Protein AF-A0A354BQR3-F1 (afdb_monomer)

Secondary structure (DSSP, 8-state):
-HHHHHHHHHHHHHHHTT-HHHHHHIIIIIIIIIHHHHHHHHHHS-------TTSHHHHHHHHHHHHHHHHHHHHTTGGGGS-TT--S---S------S-HHHHHHHHHHHTSHHHHHHHHHHHHHHHHHHHHHH-----S--------------

Solvent-accessible surface area (backbone atoms only — not comparable to full-atom values): 9680 Å² total; per-residue (Å²): 110,72,66,60,56,50,53,51,52,53,26,52,52,26,48,76,70,67,35,56,56,59,22,51,49,42,46,54,47,49,58,51,47,52,44,47,54,49,51,54,52,54,67,71,47,82,76,78,83,76,90,77,85,80,63,60,68,65,53,50,50,65,54,47,53,59,54,52,50,49,52,49,40,61,73,73,53,49,72,81,78,72,57,101,79,71,87,78,76,83,61,99,62,90,64,60,86,60,97,48,62,55,57,56,49,50,53,45,42,69,63,80,37,38,67,63,50,52,52,50,52,51,51,52,52,49,51,52,53,51,52,52,60,72,66,55,74,87,87,80,90,86,82,80,80,74,79,81,69,90,73,75,84,90,132

Nearest PDB structures (foldseek):
  8bef-assembly1_J  TM=6.826E-01  e=4.995E-04  Arabidopsis thaliana
  6qc8-assembly1_D6  TM=6.164E-01  e=1.265E-01  Ovis aries
  6zkd-assembly1_J  TM=5.718E-01  e=2.289E-01  Ovis aries
  6zka-assembly1_J  TM=5.627E-01  e=4.725E-01  Ovis aries

Radius of gyration: 28.33 Å; Cα contacts (8 Å, |Δi|>4): 42; chains: 1; bounding box: 63×41×96 Å

Mean predicted aligned error: 14.12 Å

Foldseek 3Di:
DVVLVVLLVVLVVCVVVVNPVVSVCSCCPVVNPVVVVVVVVVVVDPDDDDPPPDCVVVVVVVVVVVVVVVVVCVVVPVVVPPDPPPPPPPDPPVPDPDPCSPVVVVCCCVPVVVPVVVVVVVVVVVVVVVVVVVPDDPPDDPDPPPPPDDDDDDD

pLDDT: mean 78.99, std 17.26, range [36.78, 98.31]

Sequence (155 aa):
LSLLVMFFHVAGLFVTLHAEFLAAVQIIVYAGAILVLYLFVVMILNVKQDDRYHNQWRIAGFVCIPLMMEAMVLLSGGAETRTAGSQAVLGPSAQAIAPDNTFAIGQTLFSTYLFPFEVASLVLLVAMIGAIVLAKREIGEQDDPSPMVQTKAVE

Structure (mmCIF, N/CA/C/O backbone):
data_AF-A0A354BQR3-F1
#
_entry.id   AF-A0A354BQR3-F1
#
loop_
_atom_site.group_PDB
_atom_site.id
_atom_site.type_symbol
_atom_site.label_atom_id
_atom_site.label_alt_id
_atom_site.label_comp_id
_atom_site.label_asym_id
_atom_site.label_entity_id
_atom_site.label_seq_id
_atom_site.pdbx_PDB_ins_code
_atom_site.Cartn_x
_atom_site.Cartn_y
_atom_site.Cartn_z
_atom_site.occupancy
_atom_site.B_iso_or_equiv
_atom_site.auth_seq_id
_atom_site.auth_comp_id
_atom_site.auth_asym_id
_atom_site.auth_atom_id
_atom_site.pdbx_PDB_model_num
ATOM 1 N N . LEU A 1 1 ? 9.866 -3.496 14.182 1.00 79.44 1 LEU A N 1
ATOM 2 C CA . LEU A 1 1 ? 11.069 -3.105 13.406 1.00 79.44 1 LEU A CA 1
ATOM 3 C C . LEU A 1 1 ? 11.302 -3.995 12.179 1.00 79.44 1 LEU A C 1
ATOM 5 O O . LEU A 1 1 ? 11.372 -3.453 11.089 1.00 79.44 1 LEU A O 1
ATOM 9 N N . SER A 1 2 ? 11.370 -5.330 12.320 1.00 86.38 2 SER A N 1
ATOM 10 C CA . SER A 1 2 ? 11.613 -6.257 11.189 1.00 86.38 2 SER A CA 1
ATOM 11 C C . SER A 1 2 ? 10.656 -6.060 9.992 1.00 86.38 2 SER A C 1
ATOM 13 O O . SER A 1 2 ? 11.105 -6.064 8.850 1.00 86.38 2 SER A O 1
ATOM 15 N N . LEU A 1 3 ? 9.374 -5.754 10.238 1.00 90.06 3 LEU A N 1
ATOM 16 C CA . LEU A 1 3 ? 8.398 -5.430 9.183 1.00 90.06 3 LEU A CA 1
ATOM 17 C C . LEU A 1 3 ? 8.760 -4.189 8.344 1.00 90.06 3 LEU A C 1
ATOM 19 O O . LEU A 1 3 ? 8.603 -4.210 7.127 1.00 90.06 3 LEU A O 1
ATOM 23 N N . LEU A 1 4 ? 9.274 -3.127 8.977 1.00 92.25 4 LEU A N 1
ATOM 24 C CA . LEU A 1 4 ? 9.689 -1.903 8.277 1.00 92.25 4 LEU A CA 1
ATOM 25 C C . LEU A 1 4 ? 10.834 -2.208 7.311 1.00 92.25 4 LEU A C 1
ATOM 27 O O . LEU A 1 4 ? 10.813 -1.783 6.159 1.00 92.25 4 LEU A O 1
ATOM 31 N N . VAL A 1 5 ? 11.808 -2.991 7.781 1.00 93.62 5 VAL A N 1
ATOM 32 C CA . VAL A 1 5 ? 12.962 -3.408 6.981 1.00 93.62 5 VAL A CA 1
ATOM 33 C C . VAL A 1 5 ? 12.509 -4.230 5.772 1.00 93.62 5 VAL A C 1
ATOM 35 O O . VAL A 1 5 ? 12.993 -3.983 4.672 1.00 93.62 5 VAL A O 1
ATOM 38 N N . MET A 1 6 ? 11.541 -5.138 5.942 1.00 93.19 6 MET A N 1
ATOM 39 C CA . MET A 1 6 ? 10.932 -5.897 4.839 1.00 93.19 6 MET A CA 1
ATOM 40 C C . MET A 1 6 ? 10.285 -4.985 3.789 1.00 93.19 6 MET A C 1
ATOM 42 O O . MET A 1 6 ? 10.585 -5.118 2.605 1.00 93.19 6 MET A O 1
ATOM 46 N N . PHE A 1 7 ? 9.458 -4.014 4.192 1.00 93.88 7 PHE A N 1
ATOM 47 C CA . PHE A 1 7 ? 8.848 -3.082 3.234 1.00 93.88 7 PHE A CA 1
ATOM 48 C C . PHE A 1 7 ? 9.874 -2.217 2.501 1.00 93.88 7 PHE A C 1
ATOM 50 O O . PHE A 1 7 ? 9.685 -1.933 1.320 1.00 93.88 7 PHE A O 1
ATOM 57 N N . PHE A 1 8 ? 10.976 -1.852 3.158 1.00 93.75 8 PHE A N 1
ATOM 58 C CA . PHE A 1 8 ? 12.067 -1.126 2.512 1.00 93.75 8 PHE A CA 1
ATOM 59 C C . PHE A 1 8 ? 12.824 -1.993 1.493 1.00 93.75 8 PHE A C 1
ATOM 61 O O . PHE A 1 8 ? 13.150 -1.516 0.411 1.00 93.75 8 PHE A O 1
ATOM 68 N N . HIS A 1 9 ? 13.042 -3.280 1.787 1.00 94.50 9 HIS A N 1
ATOM 69 C CA . HIS A 1 9 ? 13.632 -4.219 0.824 1.00 94.50 9 HIS A CA 1
ATOM 70 C C . HIS A 1 9 ? 12.735 -4.412 -0.403 1.00 94.50 9 HIS A C 1
ATOM 72 O O . HIS A 1 9 ? 13.229 -4.384 -1.527 1.00 94.50 9 HIS A O 1
ATOM 78 N N . VAL A 1 10 ? 11.420 -4.552 -0.205 1.00 95.06 10 VAL A N 1
ATOM 79 C CA . VAL A 1 10 ? 10.453 -4.650 -1.311 1.00 95.06 10 VAL A CA 1
ATOM 80 C C . VAL A 1 10 ? 10.448 -3.368 -2.150 1.00 95.06 10 VAL A C 1
ATOM 82 O O . VAL A 1 10 ? 10.479 -3.444 -3.375 1.00 95.06 10 VAL A O 1
ATOM 85 N N . ALA A 1 11 ? 10.486 -2.190 -1.517 1.00 94.19 11 ALA A N 1
ATOM 86 C CA . ALA A 1 11 ? 10.608 -0.923 -2.238 1.00 94.19 11 ALA A CA 1
ATOM 87 C C . ALA A 1 11 ? 11.916 -0.852 -3.049 1.00 94.19 11 ALA A C 1
ATOM 89 O O . ALA A 1 11 ? 11.890 -0.465 -4.214 1.00 94.19 11 ALA A O 1
ATOM 90 N N . GLY A 1 12 ? 13.041 -1.293 -2.473 1.00 92.88 12 GLY A N 1
ATOM 91 C CA . GLY A 1 12 ? 14.320 -1.402 -3.179 1.00 92.88 12 GLY A CA 1
ATOM 92 C C . GLY A 1 12 ? 14.259 -2.340 -4.388 1.00 92.88 12 GLY A C 1
ATOM 93 O O . GLY A 1 12 ? 14.811 -2.016 -5.436 1.00 92.88 12 GLY A O 1
ATOM 94 N N . LEU A 1 13 ? 13.526 -3.452 -4.284 1.00 91.69 13 LEU A N 1
ATOM 95 C CA . LEU A 1 13 ? 13.292 -4.372 -5.399 1.00 91.69 13 LEU A CA 1
ATOM 96 C C . LEU A 1 13 ? 12.459 -3.725 -6.518 1.00 91.69 13 LEU A C 1
ATOM 98 O O . LEU A 1 13 ? 12.738 -3.935 -7.693 1.00 91.69 13 LEU A O 1
ATOM 102 N N . PHE A 1 14 ? 11.475 -2.885 -6.195 1.00 90.81 14 PHE A N 1
ATOM 103 C CA . PHE A 1 14 ? 10.753 -2.131 -7.226 1.00 90.81 14 PHE A CA 1
ATOM 104 C C . PHE A 1 14 ? 11.637 -1.098 -7.929 1.00 90.81 14 PHE A C 1
ATOM 106 O O . PHE A 1 14 ? 11.517 -0.927 -9.141 1.00 90.81 14 PHE A O 1
ATOM 113 N N . VAL A 1 15 ? 12.572 -0.467 -7.213 1.00 89.81 15 VAL A N 1
ATOM 114 C CA . VAL A 1 15 ? 13.546 0.450 -7.824 1.00 89.81 15 VAL A CA 1
ATOM 115 C C . VAL A 1 15 ? 14.478 -0.290 -8.789 1.00 89.81 15 VAL A C 1
ATOM 117 O O . VAL A 1 15 ? 14.705 0.195 -9.895 1.00 89.81 15 VAL A O 1
ATOM 120 N N . THR A 1 16 ? 14.977 -1.483 -8.441 1.00 88.12 16 THR A N 1
ATOM 121 C CA . THR A 1 16 ? 15.842 -2.257 -9.356 1.00 88.12 16 THR A CA 1
ATOM 122 C C . THR A 1 16 ? 15.100 -2.727 -10.609 1.00 88.12 16 THR A C 1
ATOM 124 O O . THR A 1 16 ? 15.683 -2.773 -11.692 1.00 88.12 16 THR A O 1
ATOM 127 N N . LEU A 1 17 ? 13.796 -2.995 -10.494 1.00 86.88 17 LEU A N 1
ATOM 128 C CA . LEU A 1 17 ? 12.911 -3.319 -11.617 1.00 86.88 17 LEU A CA 1
ATOM 129 C C . LEU A 1 17 ? 12.466 -2.089 -12.435 1.00 86.88 17 LEU A C 1
ATOM 131 O O . LEU A 1 17 ? 11.632 -2.232 -13.325 1.00 86.88 17 LEU A O 1
ATOM 135 N N . HIS A 1 18 ? 13.014 -0.896 -12.168 1.00 85.69 18 HIS A N 1
ATOM 136 C CA . HIS A 1 18 ? 12.628 0.366 -12.815 1.00 85.69 18 HIS A CA 1
ATOM 137 C C . HIS A 1 18 ? 11.137 0.721 -12.628 1.00 85.69 18 HIS A C 1
ATOM 139 O O . HIS A 1 18 ? 10.555 1.440 -13.433 1.00 85.69 18 HIS A O 1
ATOM 145 N N . ALA A 1 19 ? 10.504 0.247 -11.550 1.00 88.62 19 ALA A N 1
ATOM 146 C CA . ALA A 1 19 ? 9.103 0.503 -11.215 1.00 88.62 19 ALA A CA 1
ATOM 147 C C . ALA A 1 19 ? 8.976 1.624 -10.163 1.00 88.62 19 ALA A C 1
ATOM 149 O O . ALA A 1 19 ? 8.539 1.406 -9.030 1.00 88.62 19 ALA A O 1
ATOM 150 N N . GLU A 1 20 ? 9.364 2.844 -10.540 1.00 89.12 20 GLU A N 1
ATOM 151 C CA . GLU A 1 20 ? 9.501 3.992 -9.625 1.00 89.12 20 GLU A CA 1
ATOM 152 C C . GLU A 1 20 ? 8.185 4.388 -8.933 1.00 89.12 20 GLU A C 1
ATOM 154 O O . GLU A 1 20 ? 8.161 4.630 -7.725 1.00 89.12 20 GLU A O 1
ATOM 159 N N . PHE A 1 21 ? 7.069 4.385 -9.670 1.00 90.88 21 PHE A N 1
ATOM 160 C CA . PHE A 1 21 ? 5.746 4.691 -9.115 1.00 90.88 21 PHE A CA 1
ATOM 161 C C . PHE A 1 21 ? 5.339 3.700 -8.011 1.00 90.88 21 PHE A C 1
ATOM 163 O O . PHE A 1 21 ? 4.901 4.103 -6.933 1.00 90.88 21 PHE A O 1
ATOM 170 N N . LEU A 1 22 ? 5.535 2.396 -8.245 1.00 92.44 22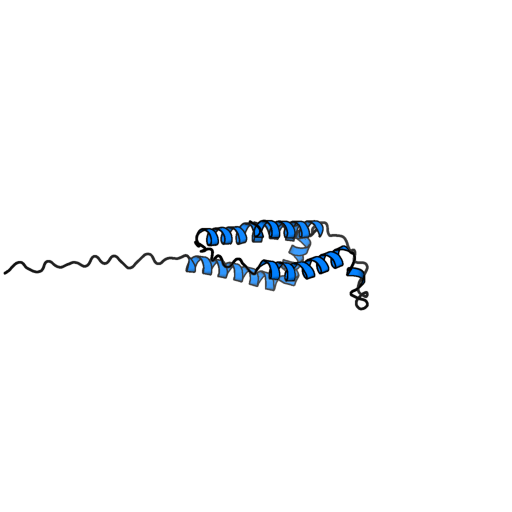 LEU A N 1
ATOM 171 C CA . LEU A 1 22 ? 5.223 1.349 -7.267 1.00 92.44 22 LEU A CA 1
ATOM 172 C C . LEU A 1 22 ? 6.119 1.446 -6.028 1.00 92.44 22 LEU A C 1
ATOM 174 O O . LEU A 1 22 ? 5.628 1.295 -4.910 1.00 92.44 22 LEU A O 1
ATOM 178 N N . ALA A 1 23 ? 7.409 1.746 -6.210 1.00 93.69 23 ALA A N 1
ATOM 179 C CA . ALA A 1 23 ? 8.330 1.970 -5.099 1.00 93.69 23 ALA A CA 1
ATOM 180 C C . ALA A 1 23 ? 7.875 3.141 -4.208 1.00 93.69 23 ALA A C 1
ATOM 182 O O . ALA A 1 23 ? 7.857 3.018 -2.980 1.00 93.69 23 ALA A O 1
ATOM 183 N N . ALA A 1 24 ? 7.443 4.253 -4.811 1.00 93.88 24 ALA A N 1
ATOM 184 C CA . ALA A 1 24 ? 6.930 5.406 -4.075 1.00 93.88 24 ALA A CA 1
ATOM 185 C C . ALA A 1 24 ? 5.638 5.071 -3.306 1.00 93.88 24 ALA A C 1
ATOM 187 O O . ALA A 1 24 ? 5.534 5.368 -2.113 1.00 93.88 24 ALA A O 1
ATOM 188 N N . VAL A 1 25 ? 4.678 4.391 -3.945 1.00 95.00 25 VAL A N 1
ATOM 189 C CA . VAL A 1 25 ? 3.429 3.946 -3.297 1.00 95.00 25 VAL A CA 1
ATOM 190 C C . VAL A 1 25 ? 3.712 2.981 -2.139 1.00 95.00 25 VAL A C 1
ATOM 192 O O . VAL A 1 25 ? 3.079 3.094 -1.086 1.00 95.00 25 VAL A O 1
ATOM 195 N N . GLN A 1 26 ? 4.694 2.083 -2.280 1.00 96.06 26 GLN A N 1
ATOM 196 C CA . GLN A 1 26 ? 5.113 1.164 -1.218 1.00 96.06 26 GLN A CA 1
ATOM 197 C C . GLN A 1 26 ? 5.563 1.922 0.039 1.00 96.06 26 GLN A C 1
ATOM 199 O O . GLN A 1 26 ? 5.180 1.573 1.157 1.00 96.06 26 GLN A O 1
ATOM 204 N N . ILE A 1 27 ? 6.346 2.986 -0.132 1.00 95.75 27 ILE A N 1
ATOM 205 C CA . ILE A 1 27 ? 6.825 3.793 0.992 1.00 95.75 27 ILE A CA 1
ATOM 206 C C . ILE A 1 27 ? 5.680 4.618 1.589 1.00 95.75 27 ILE A C 1
ATOM 208 O O . ILE A 1 27 ? 5.486 4.594 2.802 1.00 95.75 27 ILE A O 1
ATOM 212 N N . ILE A 1 28 ? 4.890 5.311 0.767 1.00 96.12 28 ILE A N 1
ATOM 213 C CA . ILE A 1 28 ? 3.844 6.227 1.247 1.00 96.12 28 ILE A CA 1
ATOM 214 C C . ILE A 1 28 ? 2.706 5.468 1.945 1.00 96.12 28 ILE A C 1
ATOM 216 O O . ILE A 1 28 ? 2.313 5.817 3.057 1.00 96.12 28 ILE A O 1
ATOM 220 N N . VAL A 1 29 ? 2.173 4.417 1.319 1.00 95.69 29 VAL A N 1
ATOM 221 C CA . VAL A 1 29 ? 0.963 3.738 1.804 1.00 95.69 29 VAL A CA 1
ATOM 222 C C . VAL A 1 29 ? 1.305 2.665 2.833 1.00 95.69 29 VAL A C 1
ATOM 224 O O . VAL A 1 29 ? 0.757 2.678 3.936 1.00 95.69 29 VAL A O 1
ATOM 227 N N . TYR A 1 30 ? 2.225 1.749 2.513 1.00 95.69 30 TYR A N 1
ATOM 228 C CA . TYR A 1 30 ? 2.516 0.622 3.403 1.00 95.69 30 TYR A CA 1
ATOM 229 C C . TYR A 1 30 ? 3.405 1.028 4.572 1.00 95.69 30 TYR A C 1
ATOM 231 O O . TYR A 1 30 ? 3.040 0.785 5.723 1.00 95.69 30 TYR A O 1
ATOM 239 N N . ALA A 1 31 ? 4.555 1.652 4.303 1.00 94.31 31 ALA A N 1
ATOM 240 C CA . ALA A 1 31 ? 5.462 2.065 5.373 1.00 94.31 31 ALA A CA 1
ATOM 241 C C . ALA A 1 31 ? 4.984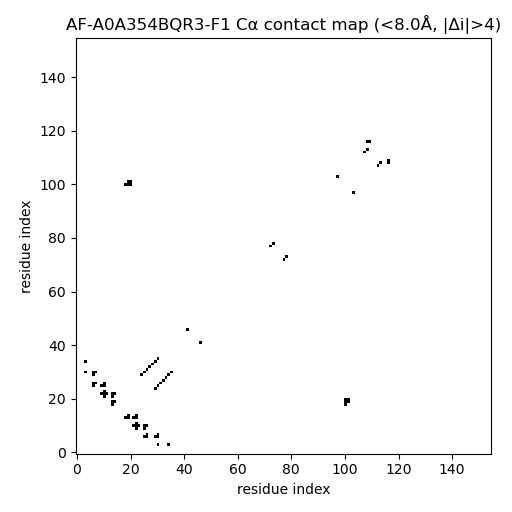 3.340 6.093 1.00 94.31 31 ALA A C 1
ATOM 243 O O . ALA A 1 31 ? 5.162 3.451 7.304 1.00 94.31 31 ALA A O 1
ATOM 244 N N . GLY A 1 32 ? 4.363 4.278 5.373 1.00 93.25 32 GLY A N 1
ATOM 245 C CA . GLY A 1 32 ? 3.925 5.565 5.912 1.00 93.25 32 GLY A CA 1
ATOM 246 C C . GLY A 1 32 ? 2.591 5.510 6.655 1.00 93.25 32 GLY A C 1
ATOM 247 O O . GLY A 1 32 ? 2.524 5.918 7.808 1.00 93.25 32 GLY A O 1
ATOM 248 N N . ALA A 1 33 ? 1.527 5.005 6.026 1.00 95.06 33 ALA A N 1
ATOM 249 C CA . ALA A 1 33 ? 0.188 5.029 6.622 1.00 95.06 33 ALA A CA 1
ATOM 250 C C . ALA A 1 33 ? -0.129 3.759 7.430 1.00 95.06 33 ALA A C 1
ATOM 252 O O . ALA A 1 33 ? -0.394 3.826 8.632 1.00 95.06 33 ALA A O 1
ATOM 253 N N . ILE A 1 34 ? -0.084 2.589 6.786 1.00 94.69 34 ILE A N 1
ATOM 254 C CA . ILE A 1 34 ? -0.563 1.329 7.379 1.00 94.69 34 ILE A CA 1
ATOM 255 C C . ILE A 1 34 ? 0.334 0.892 8.539 1.00 94.69 34 ILE A C 1
ATOM 257 O O . ILE A 1 34 ? -0.164 0.563 9.616 1.00 94.69 34 ILE A O 1
ATOM 261 N N . LEU A 1 35 ? 1.657 0.905 8.345 1.00 95.44 35 LEU A N 1
ATOM 262 C CA . LEU A 1 35 ? 2.601 0.504 9.385 1.00 95.44 35 LEU A CA 1
ATOM 263 C C . LEU A 1 35 ? 2.520 1.431 10.601 1.00 95.44 35 LEU A C 1
ATOM 265 O O . LEU A 1 35 ? 2.528 0.937 11.723 1.00 95.44 35 LEU A O 1
ATOM 269 N N . VAL A 1 36 ? 2.415 2.748 10.408 1.00 93.38 36 VAL A N 1
ATOM 270 C CA . VAL A 1 36 ? 2.321 3.699 11.528 1.00 93.38 36 VAL A CA 1
ATOM 271 C C . VAL A 1 36 ? 1.025 3.496 12.313 1.00 93.38 36 VAL A C 1
ATOM 273 O O . VAL A 1 36 ? 1.074 3.427 13.542 1.00 93.38 36 VAL A O 1
ATOM 276 N N . LEU A 1 37 ? -0.110 3.300 11.630 1.00 93.88 37 LEU A N 1
ATOM 277 C CA . LEU A 1 37 ? -1.375 2.947 12.282 1.00 93.88 37 LEU A CA 1
ATOM 278 C C . LEU A 1 37 ? -1.250 1.636 13.075 1.00 93.88 37 LEU A C 1
ATOM 280 O O . LEU A 1 37 ? -1.665 1.564 14.230 1.00 93.88 37 LEU A O 1
ATOM 284 N N . TYR A 1 38 ? -0.632 0.612 12.485 1.00 92.44 38 TYR A N 1
ATOM 285 C CA . TYR A 1 38 ? -0.403 -0.668 13.151 1.00 92.44 38 TYR A CA 1
ATOM 286 C C . TYR A 1 38 ? 0.488 -0.527 14.392 1.00 92.44 38 TYR A C 1
ATOM 288 O O . TYR A 1 38 ? 0.179 -1.090 15.441 1.00 92.44 38 TYR A O 1
ATOM 296 N N . LEU A 1 39 ? 1.572 0.249 14.306 1.00 92.38 39 LEU A N 1
ATOM 297 C CA . LEU A 1 39 ? 2.459 0.505 15.442 1.00 92.38 39 LEU A CA 1
ATOM 298 C C . LEU A 1 39 ? 1.730 1.230 16.575 1.00 92.38 39 LEU A C 1
ATOM 300 O O . LEU A 1 39 ? 1.938 0.882 17.734 1.00 92.38 39 LEU A O 1
ATOM 304 N N . PHE A 1 40 ? 0.846 2.177 16.257 1.00 92.50 40 PHE A N 1
ATOM 305 C CA . PHE A 1 40 ? 0.017 2.842 17.260 1.00 92.50 40 PHE A CA 1
ATOM 306 C C . PHE A 1 40 ? -0.898 1.847 17.988 1.00 92.50 40 PHE A C 1
ATOM 308 O O . PHE A 1 40 ? -0.948 1.828 19.217 1.00 92.50 40 PHE A O 1
ATOM 315 N N . VAL A 1 41 ? -1.559 0.962 17.238 1.00 92.12 41 VAL A N 1
ATOM 316 C CA . VAL A 1 41 ? -2.439 -0.075 17.795 1.00 92.12 41 VAL A CA 1
ATOM 317 C C . VAL A 1 41 ? -1.665 -1.059 18.677 1.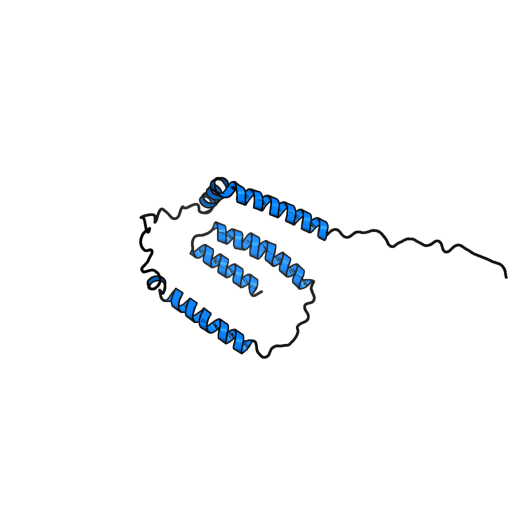00 92.12 41 VAL A C 1
ATOM 319 O O . VAL A 1 41 ? -2.079 -1.321 19.803 1.00 92.12 41 VAL A O 1
ATOM 322 N N . VAL A 1 42 ? -0.526 -1.578 18.210 1.00 90.44 42 VAL A N 1
ATOM 323 C CA . VAL A 1 42 ? 0.295 -2.528 18.982 1.00 90.44 42 VAL A CA 1
ATOM 324 C C . VAL A 1 42 ? 0.930 -1.877 20.208 1.00 90.44 42 VAL A C 1
ATOM 326 O O . VAL A 1 42 ? 1.128 -2.553 21.206 1.00 90.44 42 VAL A O 1
ATOM 329 N N . MET A 1 43 ? 1.231 -0.577 20.173 1.00 90.69 43 MET A N 1
ATOM 330 C CA . MET A 1 43 ? 1.742 0.131 21.348 1.00 90.69 43 MET A CA 1
ATOM 331 C C . MET A 1 43 ? 0.681 0.249 22.450 1.00 90.69 43 MET A C 1
ATOM 333 O O . MET A 1 43 ? 1.005 0.127 23.629 1.00 90.69 43 MET A O 1
ATOM 337 N N . ILE A 1 44 ? -0.579 0.489 22.076 1.00 92.62 44 ILE A N 1
ATOM 338 C CA . ILE A 1 44 ? -1.695 0.580 23.029 1.00 92.62 44 ILE A CA 1
ATOM 339 C C . ILE A 1 44 ? -2.084 -0.806 23.554 1.00 92.62 44 ILE A C 1
ATOM 341 O O . ILE A 1 44 ? -2.436 -0.959 24.725 1.00 92.62 44 ILE A O 1
ATOM 345 N N . LEU A 1 45 ? -2.019 -1.828 22.702 1.00 90.56 45 LEU A N 1
ATOM 346 C CA . LEU A 1 45 ? -2.270 -3.205 23.101 1.00 90.56 45 LEU A CA 1
ATOM 347 C C . LEU A 1 45 ? -1.076 -3.740 23.892 1.00 90.56 45 LEU A C 1
ATOM 349 O O . LEU A 1 45 ? -0.034 -4.066 23.335 1.00 90.56 45 LEU A O 1
ATOM 353 N N . ASN A 1 46 ? -1.238 -3.891 25.205 1.00 82.69 46 ASN A N 1
ATOM 354 C CA . ASN A 1 46 ? -0.224 -4.536 26.033 1.00 82.69 46 ASN A CA 1
ATOM 355 C C . ASN A 1 46 ? -0.179 -6.050 25.743 1.00 82.69 46 ASN A C 1
ATOM 357 O O . ASN A 1 46 ? -0.863 -6.849 26.388 1.00 82.69 46 ASN A O 1
ATOM 361 N N . VAL A 1 47 ? 0.586 -6.433 24.717 1.00 78.19 47 VAL A N 1
ATOM 362 C CA . VAL A 1 47 ? 0.782 -7.824 24.298 1.00 78.19 47 VAL A CA 1
ATOM 363 C C . VAL A 1 47 ? 1.555 -8.562 25.388 1.00 78.19 47 VAL A C 1
ATOM 365 O O . VAL A 1 47 ? 2.754 -8.356 25.569 1.00 78.19 47 VAL A O 1
ATOM 368 N N . LYS A 1 48 ? 0.871 -9.453 26.114 1.00 76.06 48 LYS A N 1
ATOM 369 C CA . LYS A 1 48 ? 1.520 -10.374 27.052 1.00 76.06 48 LYS A CA 1
ATOM 370 C C . LYS A 1 48 ? 2.410 -11.338 26.267 1.00 76.06 48 LYS A C 1
ATOM 372 O O . LYS A 1 48 ? 1.925 -12.047 25.387 1.00 76.06 48 LYS A O 1
ATOM 377 N N . GLN A 1 49 ? 3.702 -11.352 26.585 1.00 68.69 49 GLN A N 1
ATOM 378 C CA . GLN A 1 49 ? 4.627 -12.364 26.085 1.00 68.69 49 GLN A CA 1
ATOM 379 C C . GLN A 1 49 ? 4.316 -13.692 26.770 1.00 68.69 49 GLN A C 1
ATOM 381 O O . GLN A 1 49 ? 4.410 -13.809 27.988 1.00 68.69 49 GLN A O 1
ATOM 386 N N . ASP A 1 50 ? 3.898 -14.668 25.972 1.00 69.31 50 ASP A N 1
ATOM 387 C CA . ASP A 1 50 ? 3.756 -16.051 26.404 1.00 69.31 50 ASP A CA 1
ATOM 388 C C . ASP A 1 50 ? 5.049 -16.776 26.001 1.00 69.31 50 ASP A C 1
ATOM 390 O O . ASP A 1 50 ? 5.314 -16.992 24.813 1.00 69.31 50 ASP A O 1
ATOM 394 N N . ASP A 1 51 ? 5.901 -17.084 26.981 1.00 63.72 51 ASP A N 1
ATOM 395 C CA . ASP A 1 51 ? 7.230 -17.673 26.779 1.00 63.72 51 ASP A CA 1
ATOM 396 C C . ASP A 1 51 ? 7.138 -19.172 26.443 1.00 63.72 51 ASP A C 1
ATOM 398 O O . ASP A 1 51 ? 7.631 -20.048 27.152 1.00 63.72 51 ASP A O 1
ATOM 402 N N . ARG A 1 52 ? 6.521 -19.501 25.303 1.00 62.31 52 ARG A N 1
ATOM 403 C CA . ARG A 1 52 ? 6.528 -20.854 24.715 1.00 62.31 52 ARG A CA 1
ATOM 404 C C . ARG A 1 52 ? 7.628 -20.995 23.661 1.00 62.31 52 ARG A C 1
ATOM 406 O O . ARG A 1 52 ? 7.420 -21.481 22.548 1.00 62.31 52 ARG A O 1
ATOM 413 N N . TYR A 1 53 ? 8.832 -20.567 24.027 1.00 59.53 53 TYR A N 1
ATOM 414 C CA . TYR A 1 53 ? 10.004 -20.502 23.157 1.00 59.53 53 TYR A CA 1
ATOM 415 C C . TYR A 1 53 ? 10.854 -21.772 23.283 1.00 59.53 53 TYR A C 1
ATOM 417 O O . TYR A 1 53 ? 11.896 -21.765 23.929 1.00 59.53 53 TYR A O 1
ATOM 425 N N . HIS A 1 54 ? 10.401 -22.903 22.728 1.00 61.84 54 HIS A N 1
ATOM 426 C CA . HIS A 1 54 ? 11.237 -24.121 22.731 1.00 61.84 54 HIS A CA 1
ATOM 427 C C . HIS A 1 54 ? 11.203 -24.980 21.460 1.00 61.84 54 HIS A C 1
ATOM 429 O O . HIS A 1 54 ? 12.093 -25.803 21.283 1.00 61.84 54 HIS A O 1
ATOM 435 N N . ASN A 1 55 ? 10.261 -24.778 20.525 1.00 61.59 55 ASN A N 1
ATOM 436 C CA . ASN A 1 55 ? 10.218 -25.582 19.286 1.00 61.59 55 ASN A CA 1
ATOM 437 C C . ASN A 1 55 ? 10.247 -24.772 17.974 1.00 61.59 55 ASN A C 1
ATOM 439 O O . ASN A 1 55 ? 10.176 -25.350 16.890 1.00 61.59 55 ASN A O 1
ATOM 443 N N . GLN A 1 56 ? 10.387 -23.443 18.036 1.00 65.56 56 GLN A N 1
ATOM 444 C CA . GLN A 1 56 ? 10.428 -22.606 16.829 1.00 65.56 56 GLN A CA 1
ATOM 445 C C . GLN A 1 56 ? 11.707 -22.788 16.003 1.00 65.56 56 GLN A C 1
ATOM 447 O O . GLN A 1 56 ? 11.634 -22.647 14.790 1.00 65.56 56 GLN A O 1
ATOM 452 N N . TRP A 1 57 ? 12.848 -23.174 16.593 1.00 70.81 57 TRP A N 1
ATOM 453 C CA . TRP A 1 57 ? 14.098 -23.362 15.833 1.00 70.81 57 TRP A CA 1
ATOM 454 C C . TRP A 1 57 ? 13.974 -24.468 14.776 1.00 70.81 57 TRP A C 1
ATOM 456 O O . TRP A 1 57 ? 14.409 -24.299 13.639 1.00 70.81 57 TRP A O 1
ATOM 466 N N . ARG A 1 58 ? 13.340 -25.601 15.114 1.00 73.25 58 ARG A N 1
ATOM 467 C CA . ARG A 1 58 ? 13.167 -26.728 14.176 1.00 73.25 58 ARG A CA 1
ATOM 468 C C . ARG A 1 58 ? 12.257 -26.349 13.008 1.00 73.25 58 ARG A C 1
ATOM 470 O O . ARG A 1 58 ? 12.529 -26.721 11.872 1.00 73.25 58 ARG A O 1
ATOM 477 N N . ILE A 1 59 ? 11.217 -25.568 13.293 1.00 75.19 59 ILE A N 1
ATOM 478 C CA . ILE A 1 59 ? 10.276 -25.055 12.292 1.00 75.19 59 ILE A CA 1
ATOM 479 C C . ILE A 1 59 ? 10.953 -23.979 11.432 1.00 75.19 59 ILE A C 1
ATOM 481 O O . ILE A 1 59 ? 10.848 -24.022 10.212 1.00 75.19 59 ILE A O 1
ATOM 485 N N . ALA A 1 60 ? 11.718 -23.070 12.041 1.00 75.56 60 ALA A N 1
ATOM 486 C CA . ALA A 1 60 ? 12.485 -22.048 11.335 1.00 75.56 60 ALA A CA 1
ATOM 487 C C . ALA A 1 60 ? 13.508 -22.673 10.376 1.00 75.56 60 ALA A C 1
ATOM 489 O O . ALA A 1 60 ? 13.607 -22.244 9.232 1.00 75.56 60 ALA A O 1
ATOM 490 N N . GLY A 1 61 ? 14.206 -23.736 10.796 1.00 76.88 61 GLY A N 1
ATOM 491 C CA . GLY A 1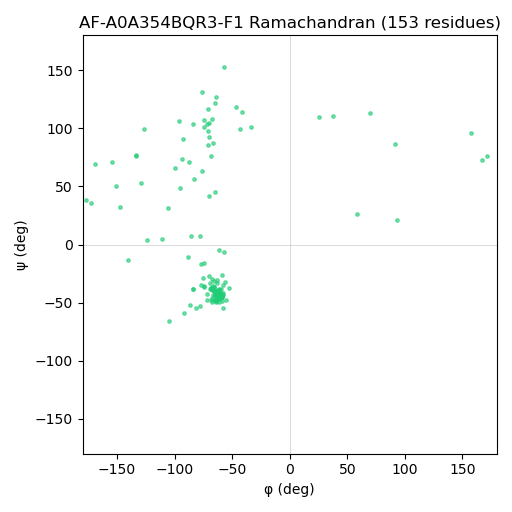 61 ? 15.101 -24.499 9.923 1.00 76.88 61 GLY A CA 1
ATOM 492 C C . GLY A 1 61 ? 14.362 -25.167 8.761 1.00 76.88 61 GLY A C 1
ATOM 493 O O . GLY A 1 61 ? 14.783 -25.041 7.615 1.00 76.88 61 GLY A O 1
ATOM 494 N N . PHE A 1 62 ? 13.227 -25.817 9.033 1.00 81.94 62 PHE A N 1
ATOM 495 C CA . PHE A 1 62 ? 12.423 -26.473 7.997 1.00 81.94 62 PHE A CA 1
ATOM 496 C C . PHE A 1 62 ? 11.854 -25.491 6.961 1.00 81.94 62 PHE A C 1
ATOM 498 O O . PHE A 1 62 ? 11.708 -25.861 5.803 1.00 81.94 62 PHE A O 1
ATOM 505 N N . VAL A 1 63 ? 11.565 -24.244 7.349 1.00 82.12 63 VAL A N 1
ATOM 506 C CA . VAL A 1 63 ? 11.075 -23.196 6.435 1.00 82.12 63 VAL A CA 1
ATOM 507 C C . VAL A 1 63 ? 12.223 -22.486 5.706 1.00 82.12 63 VAL A C 1
ATOM 509 O O . VAL A 1 63 ? 12.106 -22.213 4.515 1.00 82.12 63 VAL A O 1
ATOM 512 N N . CYS A 1 64 ? 13.356 -22.226 6.368 1.00 81.75 64 CYS A N 1
ATOM 513 C CA . CYS A 1 64 ? 14.495 -21.548 5.739 1.00 81.75 64 CYS A CA 1
ATOM 514 C C . CYS A 1 64 ? 15.187 -22.395 4.666 1.00 81.75 64 CYS A C 1
ATOM 516 O O . CYS A 1 64 ? 15.609 -21.843 3.657 1.00 81.75 64 CYS A O 1
ATOM 518 N N . ILE A 1 65 ? 15.313 -23.714 4.853 1.00 84.44 65 ILE A N 1
ATOM 519 C CA . ILE A 1 65 ? 16.004 -24.596 3.894 1.00 84.44 65 ILE A CA 1
ATOM 520 C C . ILE A 1 65 ? 15.380 -24.547 2.485 1.00 84.44 65 ILE A C 1
ATOM 522 O O . ILE A 1 65 ? 16.115 -24.257 1.539 1.00 84.44 65 ILE A O 1
ATOM 526 N N . PRO A 1 66 ? 14.066 -24.793 2.293 1.00 84.56 66 PRO A N 1
ATOM 527 C CA . PRO A 1 66 ? 13.461 -24.729 0.966 1.00 84.56 66 PRO A CA 1
ATOM 528 C C . PRO A 1 66 ? 13.483 -23.308 0.399 1.00 84.56 66 PRO A C 1
ATOM 530 O O . PRO A 1 66 ? 13.745 -23.147 -0.786 1.00 84.56 66 PRO A O 1
ATOM 533 N N . LEU A 1 67 ? 13.293 -22.284 1.236 1.00 83.44 67 LEU A N 1
ATOM 534 C CA . LEU A 1 67 ? 13.280 -20.887 0.797 1.00 83.44 67 LEU A CA 1
ATOM 535 C C . LEU A 1 67 ? 14.664 -20.423 0.314 1.00 83.44 67 LEU A C 1
ATOM 537 O O . LEU A 1 67 ? 14.781 -19.716 -0.682 1.00 83.44 67 LEU A O 1
ATOM 541 N N . MET A 1 68 ? 15.727 -20.870 0.983 1.00 82.94 68 MET A N 1
ATOM 542 C CA . MET A 1 68 ? 17.108 -20.585 0.596 1.00 82.94 68 MET A CA 1
ATOM 543 C C . MET A 1 68 ? 17.533 -21.393 -0.634 1.00 82.94 68 MET A C 1
ATOM 545 O O . MET A 1 68 ? 18.240 -20.866 -1.489 1.00 82.94 68 MET A O 1
ATOM 549 N N . MET A 1 69 ? 17.060 -22.639 -0.765 1.00 83.69 69 MET A N 1
ATOM 550 C CA . MET A 1 69 ? 17.219 -23.427 -1.992 1.00 83.69 69 MET A CA 1
ATOM 551 C C . MET A 1 69 ? 16.522 -22.759 -3.178 1.00 83.69 69 MET A C 1
ATOM 553 O O . MET A 1 69 ? 17.130 -22.616 -4.232 1.00 83.69 69 MET A O 1
ATOM 557 N N . GLU A 1 70 ? 15.279 -22.307 -3.009 1.00 79.81 70 GLU A N 1
ATOM 558 C CA . GLU A 1 70 ? 14.532 -21.602 -4.051 1.00 79.81 70 GLU A CA 1
ATOM 559 C C . GLU A 1 70 ? 15.227 -20.293 -4.440 1.00 79.81 70 GLU A C 1
ATOM 561 O O . GLU A 1 70 ? 15.478 -20.063 -5.621 1.00 79.81 70 GLU A O 1
ATOM 566 N N . ALA A 1 71 ? 15.643 -19.483 -3.462 1.00 81.44 71 ALA A N 1
ATOM 567 C CA . ALA A 1 71 ? 16.408 -18.266 -3.715 1.00 81.44 71 ALA A CA 1
ATOM 568 C C . ALA A 1 71 ? 17.714 -18.555 -4.476 1.00 81.44 71 ALA A C 1
ATOM 570 O O . ALA A 1 71 ? 18.049 -17.845 -5.421 1.00 81.44 71 ALA A O 1
ATOM 571 N N . MET A 1 72 ? 18.432 -19.624 -4.119 1.00 81.56 72 MET A N 1
ATOM 572 C CA . MET A 1 72 ? 19.672 -20.022 -4.789 1.00 81.56 72 MET A CA 1
ATOM 573 C C . MET A 1 72 ? 19.430 -20.520 -6.220 1.00 81.56 72 MET A C 1
ATOM 575 O O . MET A 1 72 ? 20.209 -20.192 -7.114 1.00 81.56 72 MET A O 1
ATOM 579 N N . VAL A 1 73 ? 18.339 -21.249 -6.475 1.00 82.75 73 VAL A N 1
ATOM 580 C CA . VAL A 1 73 ? 17.918 -21.655 -7.829 1.00 82.75 73 VAL A CA 1
ATOM 581 C C . VAL A 1 73 ? 17.549 -20.434 -8.675 1.00 82.75 73 VAL A C 1
ATOM 583 O O . VAL A 1 73 ? 17.973 -20.339 -9.825 1.00 82.75 73 VAL A O 1
ATOM 586 N N . LEU A 1 74 ? 16.817 -19.468 -8.113 1.00 77.25 74 LEU A N 1
ATOM 587 C CA . LEU A 1 74 ? 16.459 -18.228 -8.810 1.00 77.25 74 LEU A CA 1
ATOM 588 C C . LEU A 1 74 ? 17.701 -17.386 -9.149 1.00 77.25 74 LEU A C 1
ATOM 590 O O . LEU A 1 74 ? 17.799 -16.862 -10.256 1.00 77.25 74 LEU A O 1
ATOM 594 N N . LEU A 1 75 ? 18.672 -17.306 -8.234 1.00 73.56 75 LEU A N 1
ATOM 595 C CA . LEU A 1 75 ? 19.915 -16.543 -8.411 1.00 73.56 75 LEU A CA 1
ATOM 596 C C . LEU A 1 75 ? 20.935 -17.223 -9.341 1.00 73.56 75 LEU A C 1
ATOM 598 O O . LEU A 1 75 ? 21.721 -16.531 -9.982 1.00 73.56 75 LEU A O 1
ATOM 602 N N . SER A 1 76 ? 20.937 -18.557 -9.434 1.00 77.25 76 SER A N 1
ATOM 603 C CA . SER A 1 76 ? 21.876 -19.326 -10.276 1.00 77.25 76 SER A CA 1
ATOM 604 C C . SER A 1 76 ? 21.431 -19.491 -11.735 1.00 77.25 76 SER A C 1
ATOM 606 O O . SER A 1 76 ? 22.089 -20.197 -12.496 1.00 77.25 76 SER A O 1
ATOM 608 N N . GLY A 1 77 ? 20.348 -18.825 -12.153 1.00 61.47 77 GLY A N 1
ATOM 609 C CA . GLY A 1 77 ? 19.849 -18.889 -13.530 1.00 61.47 77 GLY A CA 1
ATOM 610 C C . GLY A 1 77 ? 18.771 -19.952 -13.766 1.00 61.47 77 GLY A C 1
ATOM 611 O O . GLY A 1 77 ? 18.522 -20.330 -14.907 1.00 61.47 77 GLY A O 1
ATOM 612 N N . GLY A 1 78 ? 18.071 -20.411 -12.721 1.00 53.31 78 GLY A N 1
ATOM 613 C CA . GLY A 1 78 ? 16.954 -21.364 -12.819 1.00 53.31 78 GLY A CA 1
ATOM 614 C C . GLY A 1 78 ? 15.784 -20.929 -13.720 1.00 53.31 78 GLY A C 1
ATOM 615 O O . GLY A 1 78 ? 14.906 -21.744 -14.003 1.00 53.31 78 GLY A O 1
ATOM 616 N N . ALA A 1 79 ? 15.789 -19.693 -14.231 1.00 53.22 79 ALA A N 1
ATOM 617 C CA . ALA A 1 79 ? 14.910 -19.256 -15.315 1.00 53.22 79 ALA A CA 1
ATOM 618 C C . ALA A 1 79 ? 15.083 -20.083 -16.609 1.00 53.22 79 ALA A C 1
ATOM 620 O O . ALA A 1 79 ? 14.121 -20.247 -17.354 1.00 53.22 79 ALA A O 1
ATOM 621 N N . GLU A 1 80 ? 16.254 -20.682 -16.848 1.00 54.78 80 GLU A N 1
ATOM 622 C CA . GLU A 1 80 ? 16.517 -21.471 -18.063 1.00 54.78 80 GLU A CA 1
ATOM 623 C C . GLU A 1 80 ? 15.821 -22.852 -18.061 1.00 54.78 80 GLU A C 1
ATOM 625 O O . GLU A 1 80 ? 15.689 -23.480 -19.107 1.00 54.78 80 GLU A O 1
ATOM 630 N N . THR A 1 81 ? 15.337 -23.358 -16.913 1.00 53.69 81 THR A N 1
ATOM 631 C CA . THR A 1 81 ? 14.818 -24.747 -16.814 1.00 53.69 81 THR A CA 1
ATOM 632 C C . THR A 1 81 ? 13.309 -24.876 -16.609 1.00 53.69 81 THR A C 1
ATOM 634 O O . THR A 1 81 ? 12.793 -25.991 -16.519 1.00 53.69 81 THR A O 1
ATOM 637 N N . ARG A 1 82 ? 12.550 -23.773 -16.621 1.00 55.47 82 ARG A N 1
ATOM 638 C CA . ARG A 1 82 ? 11.078 -23.822 -16.626 1.00 55.47 82 ARG A CA 1
ATOM 639 C C . ARG A 1 82 ? 10.480 -22.876 -17.658 1.00 55.47 82 ARG A C 1
ATOM 641 O O . ARG A 1 82 ? 9.961 -21.828 -17.307 1.00 55.47 82 ARG A O 1
ATOM 648 N N . THR A 1 83 ? 10.530 -23.284 -18.927 1.00 47.25 83 THR A N 1
ATOM 649 C CA . THR A 1 83 ? 9.402 -23.248 -19.890 1.00 47.25 83 THR A CA 1
ATOM 650 C C . THR A 1 83 ? 9.884 -23.601 -21.304 1.00 47.25 83 THR A C 1
ATOM 652 O O . THR A 1 83 ? 9.927 -22.774 -22.209 1.00 47.25 83 THR A O 1
ATOM 655 N N . ALA A 1 84 ? 10.119 -24.892 -21.554 1.00 49.12 84 ALA A N 1
ATOM 656 C CA . ALA A 1 84 ? 10.084 -25.471 -22.905 1.00 49.12 84 ALA A CA 1
ATOM 657 C C . ALA A 1 84 ? 8.637 -25.530 -23.465 1.00 49.12 84 ALA A C 1
ATOM 659 O O . ALA A 1 84 ? 8.206 -26.529 -24.031 1.00 49.12 84 ALA A O 1
ATOM 660 N N . GLY A 1 85 ? 7.852 -24.470 -23.253 1.00 46.19 85 GLY A N 1
ATOM 661 C CA . GLY A 1 85 ? 6.416 -24.443 -23.527 1.00 46.19 85 GLY A CA 1
ATOM 662 C C . GLY A 1 85 ? 5.758 -23.091 -23.264 1.00 46.19 85 GLY A C 1
ATOM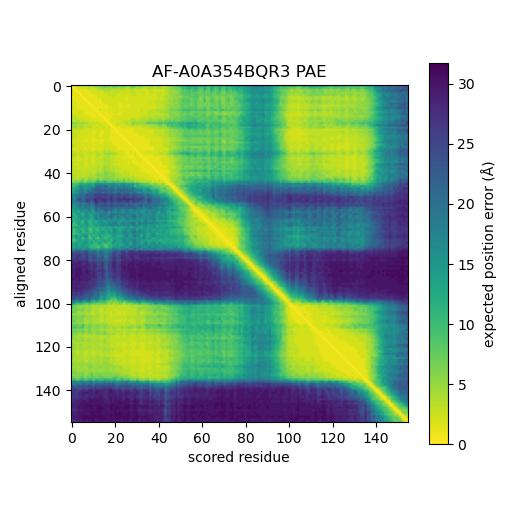 663 O O . GLY A 1 85 ? 4.672 -23.059 -22.710 1.00 46.19 85 GLY A O 1
ATOM 664 N N . SER A 1 86 ? 6.438 -21.985 -23.584 1.00 46.69 86 SER A N 1
ATOM 665 C CA . SER A 1 86 ? 5.823 -20.691 -23.951 1.00 46.69 86 SER A CA 1
ATOM 666 C C . SER A 1 86 ? 6.892 -19.689 -24.428 1.00 46.69 86 SER A C 1
ATOM 668 O O . SER A 1 86 ? 6.793 -18.487 -24.191 1.00 46.69 86 SER A O 1
ATOM 670 N N . GLN A 1 87 ? 7.927 -20.155 -25.134 1.00 47.41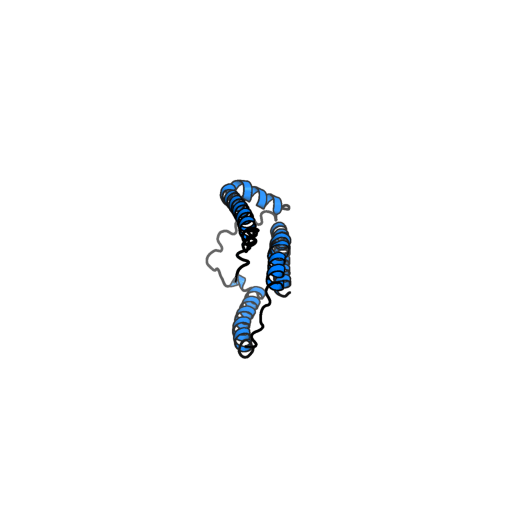 87 GLN A N 1
ATOM 671 C CA . GLN A 1 87 ? 8.831 -19.273 -25.882 1.00 47.41 87 GLN A CA 1
ATOM 672 C C . GLN A 1 87 ? 8.230 -18.929 -27.251 1.00 47.41 87 GLN A C 1
ATOM 674 O O . GLN A 1 87 ? 8.810 -19.215 -28.293 1.00 47.41 87 GLN A O 1
ATOM 679 N N . ALA A 1 88 ? 7.017 -18.375 -27.256 1.00 47.69 88 ALA A N 1
ATOM 680 C CA . ALA A 1 88 ? 6.328 -18.020 -28.493 1.00 47.69 88 ALA A CA 1
ATOM 681 C C . ALA A 1 88 ? 5.430 -16.781 -28.372 1.00 47.69 88 ALA A C 1
ATOM 683 O O . ALA A 1 88 ? 4.436 -16.711 -29.072 1.00 47.69 88 ALA A O 1
ATOM 684 N N . VAL A 1 89 ? 5.773 -15.798 -27.527 1.00 45.78 89 VAL A N 1
ATOM 685 C CA . VAL A 1 89 ? 5.412 -14.376 -27.743 1.00 45.78 89 VAL A CA 1
ATOM 686 C C . VAL A 1 89 ? 6.483 -13.477 -27.100 1.00 45.78 89 VAL A C 1
ATOM 688 O O . VAL A 1 89 ? 6.190 -12.568 -26.334 1.00 45.78 89 VAL A O 1
ATOM 691 N N . LEU A 1 90 ? 7.762 -13.719 -27.391 1.00 48.41 90 LEU A N 1
ATOM 692 C CA . LEU A 1 90 ? 8.741 -12.630 -27.343 1.00 48.41 90 LEU A CA 1
ATOM 693 C C . LEU A 1 90 ? 8.717 -11.978 -28.724 1.00 48.41 90 LEU A C 1
ATOM 695 O O . LEU A 1 90 ? 9.609 -12.163 -29.547 1.00 48.41 90 LEU A O 1
ATOM 699 N N . GLY A 1 91 ? 7.621 -11.266 -29.004 1.00 36.78 91 GLY A N 1
ATOM 700 C CA . GLY A 1 91 ? 7.656 -10.259 -30.054 1.00 36.78 91 GLY A CA 1
ATOM 701 C C . GLY A 1 91 ? 8.768 -9.258 -29.719 1.00 36.78 91 GLY A C 1
ATOM 702 O O . GLY A 1 91 ? 9.096 -9.097 -28.540 1.00 36.78 91 GLY A O 1
ATOM 703 N N . PRO A 1 92 ? 9.379 -8.589 -30.708 1.00 48.31 92 PRO A N 1
ATOM 704 C CA . PRO A 1 92 ? 10.311 -7.501 -30.454 1.00 48.31 92 PRO A CA 1
ATOM 705 C C . PRO A 1 92 ? 9.545 -6.305 -29.872 1.00 48.31 92 PRO A C 1
ATOM 707 O O . PRO A 1 92 ? 9.260 -5.313 -30.533 1.00 48.31 92 PRO A O 1
ATOM 710 N N . SER A 1 93 ? 9.197 -6.428 -28.599 1.00 47.03 93 SER A N 1
ATOM 711 C CA . SER A 1 93 ? 8.778 -5.363 -27.715 1.00 47.03 93 SER A CA 1
ATOM 712 C C . SER A 1 93 ? 9.605 -5.449 -26.434 1.00 47.03 93 SER A C 1
ATOM 714 O O . SER A 1 93 ? 9.093 -5.324 -25.329 1.00 47.03 93 SER A O 1
ATOM 716 N N . ALA A 1 94 ? 10.930 -5.471 -26.603 1.00 45.84 94 ALA A N 1
ATOM 717 C CA . ALA A 1 94 ? 11.788 -4.551 -25.853 1.00 45.84 94 ALA A CA 1
ATOM 718 C C . ALA A 1 94 ? 11.470 -3.094 -26.280 1.00 45.84 94 ALA A C 1
ATOM 720 O O . ALA A 1 94 ? 12.350 -2.308 -26.623 1.00 45.84 94 ALA A O 1
ATOM 721 N N . GLN A 1 95 ? 10.176 -2.769 -26.368 1.00 45.81 95 GLN A N 1
ATOM 722 C CA . GLN A 1 95 ? 9.656 -1.452 -26.658 1.00 45.81 95 GLN A CA 1
ATOM 723 C C . GLN A 1 95 ? 9.937 -0.675 -25.394 1.00 45.81 95 GLN A C 1
ATOM 725 O O . GLN A 1 95 ? 9.306 -0.938 -24.379 1.00 45.81 95 GLN A O 1
ATOM 730 N N . ALA A 1 96 ? 10.976 0.153 -25.496 1.00 48.50 96 ALA A N 1
ATOM 731 C CA . ALA A 1 96 ? 11.328 1.268 -24.642 1.00 48.50 96 ALA A CA 1
ATOM 732 C C . ALA A 1 96 ? 10.782 1.147 -23.219 1.00 48.50 96 ALA A C 1
ATOM 734 O O . ALA A 1 96 ? 9.589 1.341 -23.002 1.00 48.50 96 ALA A O 1
ATOM 735 N N . ILE A 1 97 ? 11.682 0.924 -22.254 1.00 55.47 97 ILE A N 1
ATOM 736 C CA . ILE A 1 97 ? 11.482 1.396 -20.879 1.00 55.47 97 ILE A CA 1
ATOM 737 C C . ILE A 1 97 ? 10.953 2.821 -21.027 1.00 55.47 97 ILE A C 1
ATOM 739 O O . ILE A 1 97 ? 11.700 3.723 -21.415 1.00 55.47 97 ILE A O 1
ATOM 743 N N . ALA A 1 98 ? 9.635 2.981 -20.904 1.00 53.00 98 ALA A N 1
ATOM 744 C CA . ALA A 1 98 ? 9.010 4.253 -21.167 1.00 53.00 98 ALA A CA 1
ATOM 745 C C . ALA A 1 98 ? 9.583 5.1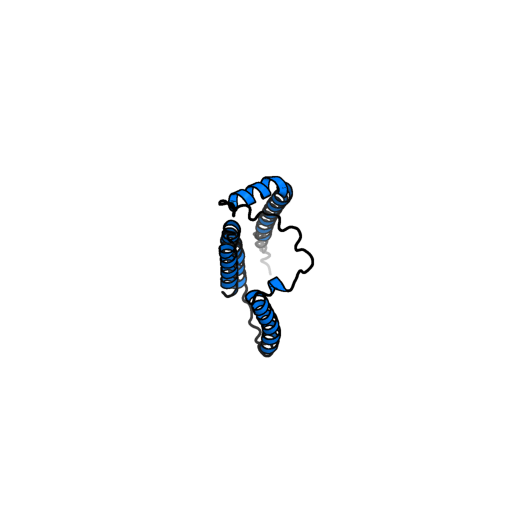76 -20.093 1.00 53.00 98 ALA A C 1
ATOM 747 O O . ALA A 1 98 ? 9.529 4.815 -18.916 1.00 53.00 98 ALA A O 1
ATOM 748 N N . PRO A 1 99 ? 10.159 6.332 -20.457 1.00 58.94 99 PRO A N 1
ATOM 749 C CA . PRO A 1 99 ? 10.793 7.220 -19.487 1.00 58.94 99 PRO A CA 1
ATOM 750 C C . PRO A 1 99 ? 9.812 7.749 -18.426 1.00 58.94 99 PRO A C 1
ATOM 752 O O . PRO A 1 99 ? 10.237 8.416 -17.493 1.00 58.94 99 PRO A O 1
ATOM 755 N N . ASP A 1 100 ? 8.516 7.442 -18.550 1.00 70.38 100 ASP A N 1
ATOM 756 C CA . ASP A 1 100 ? 7.470 7.856 -17.629 1.00 70.38 100 ASP A CA 1
ATOM 757 C C . ASP A 1 100 ? 6.530 6.688 -17.257 1.00 70.38 100 ASP A C 1
ATOM 759 O O . ASP A 1 100 ? 5.399 6.561 -17.740 1.00 70.38 100 ASP A O 1
ATOM 763 N N . ASN A 1 101 ? 7.014 5.798 -16.379 1.00 81.00 101 ASN A N 1
ATOM 764 C CA . ASN A 1 101 ? 6.220 4.707 -15.791 1.00 81.00 101 ASN A CA 1
ATOM 765 C C . ASN A 1 101 ? 4.956 5.221 -15.080 1.00 81.00 101 ASN A C 1
ATOM 767 O O . ASN A 1 101 ? 3.923 4.548 -15.063 1.00 81.00 101 ASN A O 1
ATOM 771 N N . THR A 1 102 ? 5.030 6.419 -14.499 1.00 87.62 102 THR A N 1
ATOM 772 C CA . THR A 1 102 ? 3.913 7.050 -13.789 1.00 87.62 102 THR A CA 1
ATOM 773 C C . THR A 1 102 ? 2.799 7.419 -14.763 1.00 87.62 102 THR A C 1
ATOM 775 O O . THR A 1 102 ? 1.634 7.099 -14.515 1.00 87.62 102 THR A O 1
ATOM 778 N N . PHE A 1 103 ? 3.147 8.027 -15.899 1.00 88.19 103 PHE A N 1
ATOM 779 C CA . PHE A 1 103 ? 2.181 8.376 -16.937 1.00 88.19 103 PHE A CA 1
ATOM 780 C C . PHE A 1 103 ? 1.504 7.144 -17.547 1.00 88.19 103 PHE A C 1
ATOM 782 O O . PHE A 1 103 ? 0.280 7.127 -17.682 1.00 88.19 103 PHE A O 1
ATOM 789 N N . ALA A 1 104 ? 2.265 6.089 -17.855 1.00 88.56 104 ALA A N 1
ATOM 790 C CA . ALA A 1 104 ? 1.719 4.857 -18.430 1.00 88.56 104 ALA A CA 1
ATOM 791 C C . ALA A 1 104 ? 0.711 4.164 -17.494 1.00 88.56 104 ALA A C 1
ATOM 793 O O . ALA A 1 104 ? -0.366 3.734 -17.929 1.00 88.56 104 ALA A O 1
ATOM 794 N N . ILE A 1 105 ? 1.025 4.101 -16.193 1.00 89.06 105 ILE A N 1
ATOM 795 C CA . ILE A 1 105 ? 0.096 3.575 -15.188 1.00 89.06 105 ILE A CA 1
ATOM 796 C C . ILE A 1 105 ? -1.132 4.475 -15.087 1.00 89.06 105 ILE A C 1
ATOM 798 O O . ILE A 1 105 ? -2.244 3.961 -15.169 1.00 89.06 105 ILE A O 1
ATOM 802 N N . GLY A 1 106 ? -0.960 5.796 -14.990 1.00 89.25 106 GLY A N 1
ATOM 803 C CA . GLY A 1 106 ? -2.074 6.744 -14.936 1.00 89.25 106 GLY A CA 1
ATOM 804 C C . GLY A 1 106 ? -3.029 6.607 -16.127 1.00 89.25 106 GLY A C 1
ATOM 805 O O . GLY A 1 106 ? -4.238 6.483 -15.937 1.00 89.25 106 GLY A O 1
ATOM 806 N N . GLN A 1 107 ? -2.499 6.538 -17.350 1.00 91.81 107 GLN A N 1
ATOM 807 C CA . GLN A 1 107 ? -3.300 6.352 -18.561 1.00 91.81 107 GLN A CA 1
ATOM 808 C C . GLN A 1 107 ? -4.110 5.051 -18.514 1.00 91.81 107 GLN A C 1
ATOM 810 O O . GLN A 1 107 ? -5.301 5.041 -18.821 1.00 91.81 107 GLN A O 1
ATOM 815 N N . THR A 1 108 ? -3.479 3.956 -18.096 1.00 91.50 108 THR A N 1
ATOM 816 C CA . THR A 1 108 ? -4.124 2.640 -18.024 1.00 91.50 108 THR A CA 1
ATOM 817 C C . THR A 1 108 ? -5.209 2.602 -16.945 1.00 91.50 108 THR A C 1
ATOM 819 O O . THR A 1 108 ? -6.279 2.027 -17.156 1.00 91.50 108 THR A O 1
ATOM 822 N N . LEU A 1 109 ? -4.964 3.268 -15.814 1.00 90.75 109 LEU A N 1
ATOM 823 C CA . LEU A 1 109 ? -5.880 3.362 -14.679 1.00 90.75 109 LEU A CA 1
ATOM 824 C C . LEU A 1 109 ? -7.143 4.157 -15.042 1.00 90.75 109 LEU A C 1
ATOM 826 O O . LEU A 1 109 ? -8.251 3.713 -14.757 1.00 90.75 109 LEU A O 1
ATOM 830 N N . PHE A 1 110 ? -6.989 5.283 -15.743 1.00 91.12 110 PHE A N 1
ATOM 831 C CA . PHE A 1 110 ? -8.111 6.144 -16.133 1.00 91.12 110 PHE A CA 1
ATOM 832 C C . PHE A 1 110 ? -8.774 5.777 -17.466 1.00 91.12 110 PHE A C 1
ATOM 834 O O . PHE A 1 110 ? -9.838 6.311 -17.771 1.00 91.12 110 PHE A O 1
ATOM 841 N N . SER A 1 111 ? -8.186 4.879 -18.261 1.00 92.50 111 SER A N 1
ATOM 842 C CA . SER A 1 111 ? -8.770 4.432 -19.530 1.00 92.50 111 SER A CA 1
ATOM 843 C C . SER A 1 111 ? -9.359 3.026 -19.418 1.00 92.50 111 SER A C 1
ATOM 845 O O . SER A 1 111 ? -10.575 2.859 -19.483 1.00 92.50 111 SER A O 1
ATOM 847 N N . THR A 1 112 ? -8.519 2.015 -19.189 1.00 92.81 112 THR A N 1
ATOM 848 C CA . THR A 1 112 ? -8.940 0.605 -19.179 1.00 92.81 112 THR A CA 1
ATOM 849 C C . THR A 1 112 ? -9.520 0.185 -17.828 1.00 92.81 112 THR A C 1
ATOM 851 O O . THR A 1 112 ? -10.497 -0.559 -17.781 1.00 92.81 112 THR A O 1
ATOM 854 N N . TYR A 1 113 ? -8.944 0.667 -16.721 1.00 94.00 113 TYR A N 1
ATOM 855 C CA . TYR A 1 113 ? -9.316 0.264 -15.356 1.00 94.00 113 TYR A CA 1
ATOM 856 C C . TYR A 1 113 ? -10.122 1.327 -14.594 1.00 94.00 113 TYR A C 1
ATOM 858 O O . TYR A 1 113 ? -10.074 1.385 -13.363 1.00 94.00 113 TYR A O 1
ATOM 866 N N . LEU A 1 114 ? -10.920 2.119 -15.314 1.00 95.38 114 LEU A N 1
ATOM 867 C CA . LEU A 1 114 ? -11.755 3.168 -14.724 1.00 95.38 114 LEU A CA 1
ATOM 868 C C . LEU A 1 114 ? -12.734 2.588 -13.689 1.00 95.38 114 LEU A C 1
ATOM 870 O O . LEU A 1 114 ? -12.844 3.099 -12.579 1.00 95.38 114 LEU A O 1
ATOM 874 N N . PHE A 1 115 ? -13.389 1.470 -14.011 1.00 96.31 115 PHE A N 1
ATOM 875 C CA . PHE A 1 115 ? -14.376 0.865 -13.114 1.00 96.31 115 PHE A CA 1
ATOM 876 C C . PHE A 1 115 ? -13.765 0.368 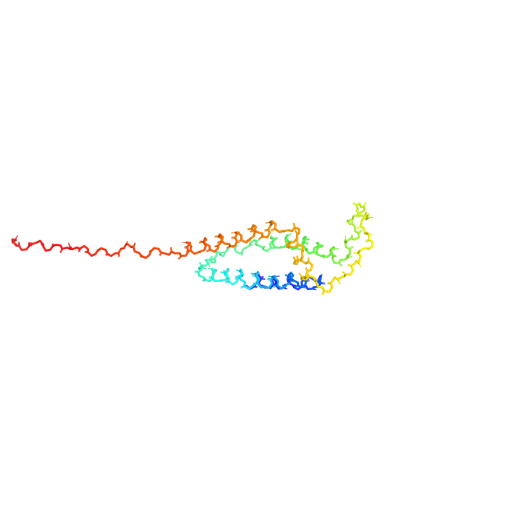-11.782 1.00 96.31 115 PHE A C 1
ATOM 878 O O . PHE A 1 115 ? -14.260 0.752 -10.723 1.00 96.31 115 PHE A O 1
ATOM 885 N N . PRO A 1 116 ? -12.656 -0.406 -11.764 1.00 95.44 116 PRO A N 1
ATOM 886 C CA . PRO A 1 116 ? -11.956 -0.730 -10.516 1.00 95.44 116 PRO A CA 1
ATOM 887 C C . PRO A 1 116 ? -11.481 0.488 -9.716 1.00 95.44 116 PRO A C 1
ATOM 889 O O . PRO A 1 116 ? -11.506 0.447 -8.486 1.00 95.44 116 PRO A O 1
ATOM 892 N N . PHE A 1 117 ? -11.064 1.568 -10.382 1.00 95.31 117 PHE A N 1
ATOM 893 C CA . PHE A 1 117 ? -10.675 2.808 -9.707 1.00 95.31 117 PHE A CA 1
ATOM 894 C C . PHE A 1 117 ? -11.845 3.458 -8.971 1.00 95.31 117 PHE A C 1
ATOM 896 O O . PHE A 1 117 ? -11.706 3.872 -7.818 1.00 95.31 117 PHE A O 1
ATOM 903 N N . GLU A 1 118 ? -13.016 3.493 -9.603 1.00 96.81 118 GLU A N 1
ATOM 904 C CA . GLU A 1 118 ? -14.230 4.013 -8.983 1.00 96.81 118 GLU A CA 1
ATOM 905 C C . GLU A 1 118 ? -14.621 3.179 -7.755 1.00 96.81 118 GLU A C 1
ATOM 907 O O . GLU A 1 118 ? -14.837 3.731 -6.672 1.00 96.81 118 GLU A O 1
ATOM 912 N N . VAL A 1 119 ? -14.583 1.846 -7.869 1.00 98.12 119 VAL A N 1
ATOM 913 C CA . VAL A 1 119 ? -14.814 0.934 -6.736 1.00 98.12 119 VAL A CA 1
ATOM 914 C C . VAL A 1 119 ? -13.814 1.186 -5.605 1.00 98.12 119 VAL A C 1
ATOM 916 O O . VAL A 1 119 ? -14.213 1.250 -4.444 1.00 98.12 119 VAL A O 1
ATOM 919 N N . ALA A 1 120 ? -12.530 1.386 -5.912 1.00 96.88 120 ALA A N 1
ATOM 920 C CA . ALA A 1 120 ? -11.526 1.703 -4.899 1.00 96.88 120 ALA A CA 1
ATOM 921 C C . ALA A 1 120 ? -11.836 3.023 -4.170 1.00 96.88 120 ALA A C 1
ATOM 923 O O . ALA A 1 120 ? -11.685 3.098 -2.950 1.00 96.88 120 ALA A O 1
ATOM 924 N N . SER A 1 121 ? -12.329 4.044 -4.880 1.00 97.25 121 SER A N 1
ATOM 925 C CA . SER A 1 121 ? -12.722 5.314 -4.257 1.00 97.25 121 SER A CA 1
ATOM 926 C C . SER A 1 121 ? -13.919 5.154 -3.308 1.00 97.25 121 SER A C 1
ATOM 928 O O . SER A 1 121 ? -13.899 5.690 -2.198 1.00 97.25 121 SER A O 1
ATOM 930 N N . LEU A 1 122 ? -14.909 4.331 -3.678 1.00 98.31 122 LEU A N 1
ATOM 931 C CA . LEU A 1 122 ? -16.024 3.968 -2.799 1.00 98.31 122 LEU A CA 1
ATOM 932 C C . LEU A 1 122 ? -15.554 3.171 -1.578 1.00 98.31 122 LEU A C 1
ATOM 934 O O . LEU A 1 122 ? -16.016 3.428 -0.469 1.00 98.31 122 LEU A O 1
ATOM 938 N N . VAL A 1 123 ? -14.604 2.247 -1.745 1.00 98.00 123 VAL A N 1
ATOM 939 C CA . VAL A 1 123 ? -14.015 1.498 -0.623 1.00 98.00 123 VAL A CA 1
ATOM 940 C C . VAL A 1 123 ? -13.318 2.443 0.357 1.00 98.00 123 VAL A C 1
ATOM 942 O O . VAL A 1 123 ? -13.516 2.309 1.563 1.00 98.00 123 VAL A O 1
ATOM 945 N N . LEU A 1 124 ? -12.557 3.429 -0.130 1.00 96.75 124 LEU A N 1
ATOM 946 C CA . LEU A 1 124 ? -11.918 4.436 0.726 1.00 96.75 124 LEU A CA 1
ATOM 947 C C . LEU A 1 124 ? -12.943 5.316 1.452 1.00 96.75 124 LEU A C 1
ATOM 949 O O . LEU A 1 124 ? -12.773 5.599 2.640 1.00 96.75 124 LEU A O 1
ATOM 953 N N . LEU A 1 125 ? -14.025 5.708 0.774 1.00 98.31 125 LEU A N 1
ATOM 954 C CA . LEU A 1 125 ? -15.125 6.456 1.383 1.00 98.31 125 LEU A CA 1
ATOM 955 C C . LEU A 1 125 ? -15.786 5.653 2.512 1.00 98.31 125 LEU A C 1
ATOM 957 O O . LEU A 1 125 ? -15.944 6.156 3.625 1.00 98.31 125 LEU A O 1
ATOM 961 N N . VAL A 1 126 ? -16.131 4.391 2.249 1.00 98.25 126 VAL A N 1
ATOM 962 C CA . VAL A 1 126 ? -16.740 3.497 3.242 1.00 98.25 126 VAL A CA 1
ATOM 963 C C . VAL A 1 126 ? -15.783 3.239 4.406 1.00 98.25 126 VAL A C 1
ATOM 965 O O . VAL A 1 126 ? -16.216 3.266 5.555 1.00 98.25 126 VAL A O 1
ATOM 968 N N . ALA A 1 127 ? -14.487 3.053 4.146 1.00 97.31 127 ALA A N 1
ATOM 969 C CA . ALA A 1 127 ? -13.478 2.889 5.189 1.00 97.31 127 ALA A CA 1
ATOM 970 C C . ALA A 1 127 ? -13.381 4.124 6.100 1.00 97.31 127 ALA A C 1
ATOM 972 O O . ALA A 1 127 ? -13.314 3.977 7.319 1.00 97.31 127 ALA A O 1
ATOM 973 N N . MET A 1 128 ? -13.431 5.335 5.533 1.00 97.00 128 MET A N 1
ATOM 974 C CA . MET A 1 128 ? -13.431 6.583 6.303 1.00 97.00 128 MET A CA 1
ATOM 975 C C . MET A 1 128 ? -14.679 6.705 7.184 1.00 97.00 128 MET A C 1
ATOM 977 O O . MET A 1 128 ? -14.559 6.965 8.381 1.00 97.00 128 MET A O 1
ATOM 981 N N . ILE A 1 129 ? -15.869 6.473 6.619 1.00 97.62 129 ILE A N 1
ATOM 982 C CA . ILE A 1 129 ? -17.129 6.492 7.378 1.00 97.62 129 ILE A CA 1
ATOM 983 C C . ILE A 1 129 ? -17.089 5.434 8.487 1.00 97.62 129 ILE A C 1
ATOM 985 O O . ILE A 1 129 ? -17.409 5.736 9.636 1.00 97.62 129 ILE A O 1
ATOM 989 N N . GLY A 1 130 ? -16.640 4.217 8.170 1.00 96.69 130 GLY A N 1
ATOM 990 C CA . GLY A 1 130 ? -16.501 3.120 9.125 1.00 96.69 130 GLY A CA 1
ATOM 991 C C . GLY A 1 130 ? -15.555 3.457 10.278 1.00 96.69 130 GLY A C 1
ATOM 992 O O . GLY A 1 130 ? -15.902 3.230 11.436 1.00 96.69 130 GLY A O 1
ATOM 993 N N . ALA A 1 131 ? -14.403 4.066 9.988 1.00 95.00 131 ALA A N 1
ATOM 994 C CA . ALA A 1 131 ? -13.461 4.513 11.009 1.00 95.00 131 ALA A CA 1
ATOM 995 C C . ALA A 1 131 ? -14.064 5.594 11.924 1.00 95.00 131 ALA A C 1
ATOM 997 O O . ALA A 1 131 ? -13.916 5.509 13.142 1.00 95.00 131 ALA A O 1
ATOM 998 N N . ILE A 1 132 ? -14.781 6.578 11.365 1.00 95.38 132 ILE A N 1
ATOM 999 C CA . ILE A 1 132 ? -15.422 7.656 12.139 1.00 95.38 132 ILE A CA 1
ATOM 1000 C C . ILE A 1 132 ? -16.530 7.106 13.040 1.00 95.38 132 ILE A C 1
ATOM 1002 O O . ILE A 1 132 ? -16.575 7.437 14.223 1.00 95.38 132 ILE A O 1
ATOM 1006 N N . VAL A 1 133 ? -17.418 6.264 12.501 1.00 95.62 133 VAL A N 1
ATOM 1007 C CA . VAL A 1 133 ? -18.526 5.676 13.268 1.00 95.62 133 VAL A CA 1
ATOM 1008 C C . VAL A 1 133 ? -17.993 4.800 14.399 1.00 95.62 133 VAL A C 1
ATOM 1010 O O . VAL A 1 133 ? -18.483 4.910 15.518 1.00 95.62 133 VAL A O 1
ATOM 1013 N N . LEU A 1 134 ? -16.956 3.994 14.143 1.00 92.81 134 LEU A N 1
ATOM 1014 C CA . LEU A 1 134 ? -16.350 3.133 15.160 1.00 92.81 134 LEU A CA 1
ATOM 1015 C C . LEU A 1 134 ? -15.601 3.927 16.242 1.00 92.81 134 LEU A C 1
ATOM 1017 O O . LEU A 1 134 ? -15.580 3.521 17.402 1.00 92.81 134 LEU A O 1
ATOM 1021 N N . ALA A 1 135 ? -14.995 5.061 15.884 1.00 92.06 135 ALA A N 1
ATOM 1022 C CA . ALA A 1 135 ? -14.301 5.930 16.832 1.00 92.06 135 ALA A CA 1
ATOM 1023 C C . ALA A 1 135 ? -15.254 6.796 17.679 1.00 92.06 135 ALA A C 1
ATOM 1025 O O . ALA A 1 135 ? -14.842 7.339 18.709 1.00 92.06 135 ALA A O 1
ATOM 1026 N N . LYS A 1 136 ? -16.520 6.949 17.267 1.00 89.56 136 LYS A N 1
ATOM 1027 C CA . LYS A 1 136 ? -17.500 7.789 17.960 1.00 89.56 136 LYS A CA 1
ATOM 1028 C C . LYS A 1 136 ? -17.969 7.103 19.249 1.00 89.56 136 LYS A C 1
ATOM 1030 O O . LYS A 1 136 ? -18.824 6.226 19.221 1.00 89.56 136 LYS A O 1
ATOM 1035 N N . ARG A 1 137 ? -17.432 7.525 20.397 1.00 79.62 137 ARG A N 1
ATOM 1036 C CA . ARG A 1 137 ? -17.961 7.145 21.719 1.00 79.62 137 ARG A CA 1
ATOM 1037 C C . ARG A 1 137 ? -19.228 7.942 22.021 1.00 79.62 137 ARG A C 1
ATOM 1039 O O . ARG A 1 137 ? -19.225 9.166 21.896 1.00 79.62 137 ARG A O 1
ATOM 1046 N N . GLU A 1 138 ? -20.283 7.260 22.450 1.00 70.44 138 GLU A N 1
ATOM 1047 C CA . GLU A 1 138 ? -21.465 7.898 23.030 1.00 70.44 138 GLU A CA 1
ATOM 1048 C C . GLU A 1 138 ? -21.077 8.469 24.398 1.00 70.44 138 GLU A C 1
ATOM 1050 O O . GLU A 1 138 ? -20.827 7.745 25.361 1.00 70.44 138 GLU A O 1
ATOM 1055 N N . ILE A 1 139 ? -20.916 9.789 24.453 1.00 61.97 139 ILE A N 1
ATOM 1056 C CA . ILE A 1 139 ? -20.745 10.526 25.702 1.00 61.97 139 ILE A CA 1
ATOM 1057 C C . ILE A 1 139 ? -22.145 10.964 26.118 1.00 61.97 139 ILE A C 1
ATOM 1059 O O . ILE A 1 139 ? -22.612 12.020 25.701 1.00 61.97 139 ILE A O 1
ATOM 1063 N N . GLY A 1 140 ? -22.822 10.131 26.900 1.00 61.16 140 GLY A N 1
ATOM 1064 C CA . GLY A 1 140 ? -24.092 10.502 27.509 1.00 61.16 140 GLY A CA 1
ATOM 1065 C C . GLY A 1 140 ? -24.924 9.290 27.877 1.00 61.16 140 GLY A C 1
ATOM 1066 O O . GLY A 1 140 ? -25.591 8.762 27.012 1.00 61.16 140 GLY A O 1
ATOM 1067 N N . GLU A 1 141 ? -24.832 8.865 29.140 1.00 62.28 141 GLU A N 1
ATOM 1068 C CA . GLU A 1 141 ? -25.937 8.362 29.983 1.00 62.28 141 GLU A CA 1
ATOM 1069 C C . GLU A 1 141 ? -25.354 7.678 31.222 1.00 62.28 141 GLU A C 1
ATOM 1071 O O . GLU A 1 141 ? -25.324 6.457 31.342 1.00 62.28 141 GLU A O 1
ATOM 1076 N N . GLN A 1 142 ? -24.830 8.495 32.139 1.00 59.59 142 GLN A N 1
ATOM 1077 C CA . GLN A 1 142 ? -24.671 8.153 33.555 1.00 59.59 142 GLN A CA 1
ATOM 1078 C C . GLN A 1 142 ? -24.298 9.420 34.330 1.00 59.59 142 GLN A C 1
ATOM 1080 O O . GLN A 1 142 ? -23.168 9.595 34.768 1.00 59.59 142 GLN A O 1
ATOM 1085 N N . ASP A 1 143 ? -25.254 10.338 34.436 1.00 59.56 143 ASP A N 1
ATOM 1086 C CA . ASP A 1 143 ? -25.329 11.240 35.585 1.00 59.56 143 ASP A CA 1
ATOM 1087 C C . ASP A 1 143 ? -26.793 11.674 35.733 1.00 59.56 143 ASP A C 1
ATOM 1089 O O . ASP A 1 143 ? -27.190 12.775 35.362 1.00 59.56 143 ASP A O 1
ATOM 1093 N N . ASP A 1 144 ? -27.637 10.730 36.158 1.00 59.72 144 ASP A N 1
ATOM 1094 C CA . ASP A 1 144 ? -28.905 11.080 36.792 1.00 59.72 144 ASP A CA 1
ATOM 1095 C C . ASP A 1 144 ? -28.585 11.329 38.271 1.00 59.72 144 ASP A C 1
ATOM 1097 O O . ASP A 1 144 ? -28.336 10.364 39.006 1.00 59.72 144 ASP A O 1
ATOM 1101 N N . PRO A 1 145 ? -28.525 12.588 38.743 1.00 63.41 145 PRO A N 1
ATOM 1102 C CA . PRO A 1 145 ? -28.475 12.839 40.165 1.00 63.41 145 PRO A CA 1
ATOM 1103 C C . PRO A 1 145 ? -29.852 12.474 40.710 1.00 63.41 145 PRO A C 1
ATOM 1105 O O . PRO A 1 145 ? -30.762 13.301 40.728 1.00 63.41 145 PRO A O 1
ATOM 1108 N N . SER A 1 146 ? -30.008 11.224 41.155 1.00 66.31 146 SER A N 1
ATOM 1109 C CA . SER A 1 146 ? -31.180 10.804 41.916 1.00 66.31 146 SER A CA 1
ATOM 1110 C C . SER A 1 146 ? -31.452 11.853 42.999 1.00 66.31 146 SER A C 1
ATOM 1112 O O . SER A 1 146 ? -30.604 12.044 43.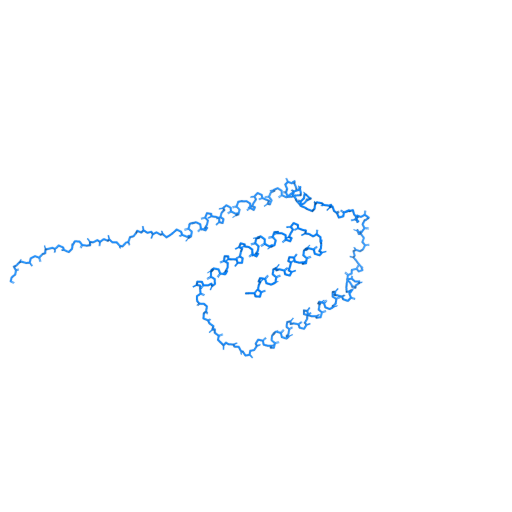881 1.00 66.31 146 SER A O 1
ATOM 1114 N N . PRO A 1 147 ? -32.613 12.533 42.993 1.00 63.25 147 PRO A N 1
ATOM 1115 C CA . PRO A 1 147 ? -33.008 13.316 44.137 1.00 63.25 147 PRO A CA 1
ATOM 1116 C C . PRO A 1 147 ? -33.358 12.293 45.213 1.00 63.25 147 PRO A C 1
ATOM 1118 O O . PRO A 1 147 ? -34.452 11.730 45.223 1.00 63.25 147 PRO A O 1
ATOM 1121 N N . MET A 1 148 ? -32.420 12.009 46.119 1.00 60.69 148 MET A N 1
ATOM 1122 C CA . MET A 1 148 ? -32.771 11.395 47.393 1.00 60.69 148 MET A CA 1
ATOM 1123 C C . MET A 1 148 ? -33.583 12.424 48.171 1.00 60.69 148 MET A C 1
ATOM 1125 O O . MET A 1 148 ? -33.079 13.271 48.905 1.00 60.69 148 MET A O 1
ATOM 1129 N N . VAL A 1 149 ? -34.880 12.353 47.889 1.00 63.38 149 VAL A N 1
ATOM 1130 C CA . VAL A 1 149 ? -35.993 12.979 48.569 1.00 63.38 149 VAL A CA 1
ATOM 1131 C C . VAL A 1 149 ? -35.770 12.874 50.072 1.00 63.38 149 VAL A C 1
ATOM 1133 O O . VAL A 1 149 ? -35.811 11.794 50.660 1.00 63.38 149 VAL A O 1
ATOM 1136 N N . GLN A 1 150 ? -35.576 14.044 50.674 1.00 57.12 150 GLN A N 1
ATOM 1137 C CA . GLN A 1 150 ? -35.957 14.374 52.041 1.00 57.12 150 GLN A CA 1
ATOM 1138 C C . GLN A 1 150 ? -37.248 13.626 52.413 1.00 57.12 150 GLN A C 1
ATOM 1140 O O . GLN A 1 150 ? -38.345 14.019 52.026 1.00 57.12 150 GLN A O 1
ATOM 1145 N N . THR A 1 151 ? -37.128 12.530 53.154 1.00 58.19 151 THR A N 1
ATOM 1146 C CA . THR A 1 151 ? -38.264 11.880 53.806 1.00 58.19 151 THR A CA 1
ATOM 1147 C C . THR A 1 151 ? -37.918 11.742 55.279 1.00 58.19 151 THR A C 1
ATOM 1149 O O . THR A 1 151 ? -37.215 10.814 55.653 1.00 58.19 151 THR A O 1
ATOM 1152 N N . LYS A 1 152 ? -38.470 12.686 56.063 1.00 49.66 152 LYS A N 1
ATOM 1153 C CA . LYS A 1 152 ? -38.959 12.523 57.449 1.00 49.66 152 LYS A CA 1
ATOM 1154 C C . LYS A 1 152 ? -37.861 12.290 58.509 1.00 49.66 152 LYS A C 1
ATOM 1156 O O . LYS A 1 152 ? -37.170 11.291 58.474 1.00 49.66 152 LYS A O 1
ATOM 1161 N N . ALA A 1 153 ? -37.564 13.172 59.469 1.00 57.62 153 ALA A N 1
ATOM 1162 C CA . ALA A 1 153 ? -38.432 13.938 60.370 1.00 57.62 153 ALA A CA 1
ATOM 1163 C C . ALA A 1 153 ? -39.654 13.133 60.844 1.00 57.62 153 ALA A C 1
ATOM 1165 O O . ALA A 1 153 ? -40.579 12.935 60.061 1.00 57.62 153 ALA A O 1
ATOM 1166 N N . VAL A 1 154 ? -39.660 12.794 62.141 1.00 55.00 154 VAL A N 1
ATOM 1167 C CA . VAL A 1 154 ? -40.693 12.076 62.919 1.00 55.00 154 VAL A CA 1
ATOM 1168 C C . VAL A 1 154 ? -40.495 10.552 62.965 1.00 55.00 154 VAL A C 1
ATOM 1170 O O . VAL A 1 154 ? -41.020 9.834 62.124 1.00 55.00 154 VAL A O 1
ATOM 1173 N N . GLU A 1 155 ? -39.698 10.063 63.920 1.00 47.47 155 GLU A N 1
ATOM 1174 C CA . GLU A 1 155 ? -40.135 9.545 65.237 1.00 47.47 155 GLU A CA 1
ATOM 1175 C C . GLU A 1 155 ? -38.945 9.495 66.208 1.00 47.47 155 GLU A C 1
ATOM 1177 O O . GLU A 1 155 ? -37.811 9.236 65.742 1.00 47.47 155 GLU A O 1
#